Protein AF-A0A7N2N7C1-F1 (afdb_monomer)

Organism: Quercus lobata (NCBI:txid97700)

Radius of gyration: 12.11 Å; Cα contacts (8 Å, |Δi|>4): 135; chains: 1; bounding box: 27×20×37 Å

Sequence (67 aa):
MKPLIAASTFSNSFHLLFANAVDTSLESKCSIPAKELHVGAVSCVDVKDGGAECVIVEGLRSAVVYL

Structure (mmCIF, N/CA/C/O backbone):
data_AF-A0A7N2N7C1-F1
#
_entry.id   AF-A0A7N2N7C1-F1
#
loop_
_atom_site.group_PDB
_atom_site.id
_atom_site.type_symbol
_atom_site.label_atom_id
_atom_site.label_alt_id
_atom_site.label_comp_id
_atom_site.label_asym_id
_atom_site.label_entity_id
_atom_site.label_seq_id
_atom_site.pdbx_PDB_ins_code
_atom_site.Cartn_x
_atom_site.Cartn_y
_atom_site.Cartn_z
_atom_site.occupancy
_atom_site.B_iso_or_equiv
_atom_site.auth_seq_id
_atom_site.auth_comp_id
_atom_site.auth_asym_id
_atom_site.auth_atom_id
_atom_site.pdbx_PDB_model_num
ATOM 1 N N . MET A 1 1 ? -14.273 1.939 13.639 1.00 66.56 1 MET A N 1
ATOM 2 C CA . MET A 1 1 ? -13.653 1.580 12.344 1.00 66.56 1 MET A CA 1
ATOM 3 C C . MET A 1 1 ? -12.252 2.176 12.348 1.00 66.56 1 MET A C 1
ATOM 5 O O . MET A 1 1 ? -12.154 3.354 12.666 1.00 66.56 1 MET A O 1
ATOM 9 N N . LYS A 1 2 ? -11.190 1.396 12.105 1.00 83.44 2 LYS A N 1
ATOM 10 C CA . LYS A 1 2 ? -9.829 1.934 11.924 1.00 83.44 2 LYS A CA 1
ATOM 11 C C . LYS A 1 2 ? -9.629 2.168 10.420 1.00 83.44 2 LYS A C 1
ATOM 13 O O . LYS A 1 2 ? -9.703 1.176 9.693 1.00 83.44 2 LYS A O 1
ATOM 18 N N . PRO A 1 3 ? -9.469 3.413 9.932 1.00 89.38 3 PRO A N 1
ATOM 19 C CA . PRO A 1 3 ? -9.213 3.658 8.516 1.00 89.38 3 PRO A CA 1
ATOM 20 C C . PRO A 1 3 ? -8.018 2.840 8.022 1.00 89.38 3 PRO A C 1
ATOM 22 O O . PRO A 1 3 ? -6.979 2.801 8.684 1.00 89.38 3 PRO A O 1
ATOM 25 N N . LEU A 1 4 ? -8.185 2.178 6.878 1.00 90.94 4 LEU A N 1
ATOM 26 C CA . LEU A 1 4 ? -7.124 1.430 6.218 1.00 90.94 4 LEU A CA 1
ATOM 27 C C . LEU A 1 4 ? -6.446 2.332 5.189 1.00 90.94 4 LEU A C 1
ATOM 29 O O . LEU A 1 4 ? -7.114 2.964 4.374 1.00 90.94 4 LEU A O 1
ATOM 33 N N . ILE A 1 5 ? -5.122 2.356 5.216 1.00 92.19 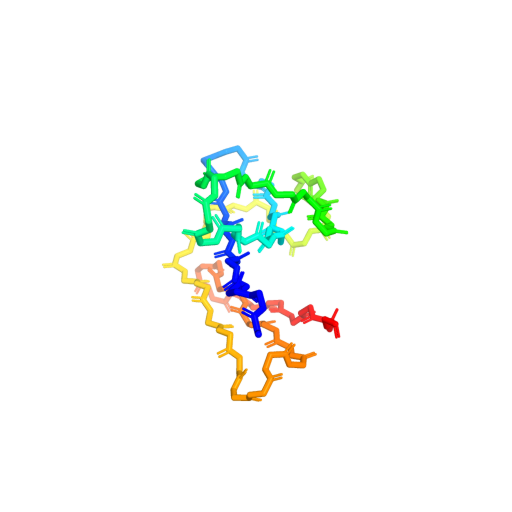5 ILE A N 1
ATOM 34 C CA . ILE A 1 5 ? -4.289 3.045 4.240 1.00 92.19 5 ILE A CA 1
ATOM 35 C C . ILE A 1 5 ? -3.500 1.982 3.486 1.00 92.19 5 ILE A C 1
ATOM 37 O O . ILE A 1 5 ? -2.824 1.154 4.096 1.00 92.19 5 ILE A O 1
ATOM 41 N N . ALA A 1 6 ? -3.576 2.028 2.161 1.00 93.69 6 ALA A N 1
ATOM 42 C CA . ALA A 1 6 ? -2.740 1.248 1.264 1.00 93.69 6 ALA A CA 1
ATOM 43 C C . ALA A 1 6 ? -1.764 2.199 0.570 1.00 93.69 6 ALA A C 1
ATOM 45 O O . ALA A 1 6 ? -2.187 3.180 -0.041 1.00 93.69 6 ALA A O 1
ATOM 46 N N . ALA A 1 7 ? -0.463 1.940 0.687 1.00 92.44 7 ALA A N 1
ATOM 47 C CA . ALA A 1 7 ? 0.563 2.843 0.181 1.00 92.44 7 ALA A CA 1
ATOM 48 C C . ALA A 1 7 ? 1.712 2.081 -0.477 1.00 92.44 7 ALA A C 1
ATOM 50 O O . ALA A 1 7 ? 2.287 1.160 0.101 1.00 92.44 7 ALA A O 1
ATOM 51 N N . SER A 1 8 ? 2.096 2.519 -1.671 1.00 91.81 8 SER A N 1
ATOM 52 C CA . SER A 1 8 ? 3.365 2.154 -2.292 1.00 91.81 8 SER A CA 1
ATOM 53 C C . SER A 1 8 ? 4.423 3.205 -1.986 1.00 91.81 8 SER A C 1
ATOM 55 O O . SER A 1 8 ? 4.149 4.404 -1.969 1.00 91.81 8 SER A O 1
ATOM 57 N N . THR A 1 9 ? 5.655 2.764 -1.797 1.00 90.19 9 THR A N 1
ATOM 58 C CA . THR A 1 9 ? 6.807 3.642 -1.568 1.00 90.19 9 THR A CA 1
ATOM 59 C C . THR A 1 9 ? 7.606 3.850 -2.849 1.00 90.19 9 THR A C 1
ATOM 61 O O . THR A 1 9 ? 7.536 3.049 -3.778 1.00 90.19 9 THR A O 1
ATOM 64 N N . PHE A 1 10 ? 8.442 4.891 -2.870 1.00 84.94 10 PHE A N 1
ATOM 65 C CA . PHE A 1 10 ? 9.396 5.127 -3.960 1.00 84.94 10 PHE A CA 1
ATOM 66 C C . PHE A 1 10 ? 10.392 3.968 -4.156 1.00 84.94 10 PHE A C 1
ATOM 68 O O . PHE A 1 10 ? 10.887 3.751 -5.256 1.00 84.94 10 PHE A O 1
ATOM 75 N N . SER A 1 11 ? 10.677 3.200 -3.100 1.00 87.50 11 SER A N 1
ATOM 76 C CA . SER A 1 11 ? 11.519 2.001 -3.167 1.00 87.50 11 SER A CA 1
ATOM 77 C C . SER A 1 11 ? 10.765 0.746 -3.626 1.00 87.50 11 SER A C 1
ATOM 79 O O . SER A 1 11 ? 11.315 -0.348 -3.525 1.00 87.50 11 SER A O 1
ATOM 81 N N . ASN A 1 12 ? 9.534 0.887 -4.131 1.00 86.19 12 ASN A N 1
ATOM 82 C CA . ASN A 1 12 ? 8.670 -0.192 -4.624 1.00 86.19 12 ASN A CA 1
ATOM 83 C C . ASN A 1 12 ? 8.259 -1.217 -3.552 1.00 86.19 12 ASN A C 1
ATOM 85 O O . ASN A 1 12 ? 7.958 -2.360 -3.870 1.00 86.19 12 ASN A O 1
ATOM 89 N N . SER A 1 13 ? 8.253 -0.840 -2.271 1.00 89.81 13 SER A N 1
ATOM 90 C CA . SER A 1 13 ? 7.592 -1.638 -1.224 1.00 89.81 13 SER A CA 1
ATOM 91 C C . SER A 1 13 ? 6.141 -1.197 -1.039 1.00 89.81 13 SER A C 1
ATOM 93 O O . SER A 1 13 ? 5.830 -0.016 -1.233 1.00 89.81 13 SER A O 1
ATOM 95 N N . PHE A 1 14 ? 5.268 -2.129 -0.656 1.00 91.81 14 PHE A N 1
ATOM 96 C CA . PHE A 1 14 ? 3.842 -1.886 -0.435 1.00 91.81 14 PHE A CA 1
ATOM 97 C C . PHE A 1 14 ? 3.473 -2.099 1.032 1.00 91.81 14 PHE A C 1
ATOM 99 O O . PHE A 1 14 ? 3.864 -3.094 1.633 1.00 91.81 14 PHE A O 1
ATOM 106 N N . HIS A 1 15 ? 2.705 -1.177 1.605 1.00 93.50 15 HIS A N 1
ATOM 107 C CA . HIS A 1 15 ? 2.356 -1.176 3.022 1.00 93.50 15 HIS A CA 1
ATOM 108 C C . HIS A 1 15 ? 0.857 -1.017 3.207 1.00 93.50 15 HIS A C 1
ATOM 110 O O . HIS A 1 15 ? 0.207 -0.210 2.539 1.00 93.50 15 HIS A O 1
ATOM 116 N N . LEU A 1 16 ? 0.339 -1.764 4.173 1.00 93.62 16 LEU A N 1
ATOM 117 C CA . LEU A 1 16 ? -1.018 -1.655 4.674 1.00 93.62 16 LEU A CA 1
ATOM 118 C C . LEU A 1 16 ? -0.949 -1.173 6.113 1.00 93.62 16 LEU A C 1
ATOM 120 O O . LEU A 1 16 ? -0.339 -1.827 6.961 1.00 93.62 16 LEU A O 1
ATOM 124 N N . LEU A 1 17 ? -1.575 -0.034 6.384 1.00 94.31 17 LEU A N 1
ATOM 125 C CA . LEU A 1 17 ? -1.530 0.631 7.678 1.00 94.31 17 LEU A CA 1
ATOM 126 C C . LEU A 1 17 ? -2.946 0.850 8.202 1.00 94.31 17 LEU A C 1
ATOM 128 O O . LEU A 1 17 ? -3.854 1.186 7.443 1.00 94.31 17 LEU A O 1
ATOM 132 N N . PHE A 1 18 ? -3.122 0.722 9.510 1.00 93.56 18 PHE A N 1
ATOM 133 C CA . PHE A 1 18 ? -4.292 1.241 10.199 1.00 93.56 18 PHE A CA 1
ATOM 134 C C . PHE A 1 18 ? -3.971 2.610 10.778 1.00 93.56 18 PHE A C 1
ATOM 136 O O . PHE A 1 18 ? -3.014 2.756 11.536 1.00 93.56 18 PHE A O 1
ATOM 143 N N . ALA A 1 19 ? -4.795 3.601 10.454 1.00 93.25 19 ALA A N 1
ATOM 144 C CA . ALA A 1 19 ? -4.735 4.891 11.118 1.00 93.25 19 ALA A CA 1
ATOM 145 C C . ALA A 1 19 ? -5.572 4.856 12.396 1.00 93.25 19 ALA A C 1
ATOM 147 O O . ALA A 1 19 ? -6.741 4.456 12.389 1.00 93.25 19 ALA A O 1
ATOM 148 N N . ASN A 1 20 ? -4.994 5.315 13.497 1.00 90.38 20 ASN A N 1
ATOM 149 C CA . ASN A 1 20 ? -5.744 5.610 14.700 1.00 90.38 20 ASN 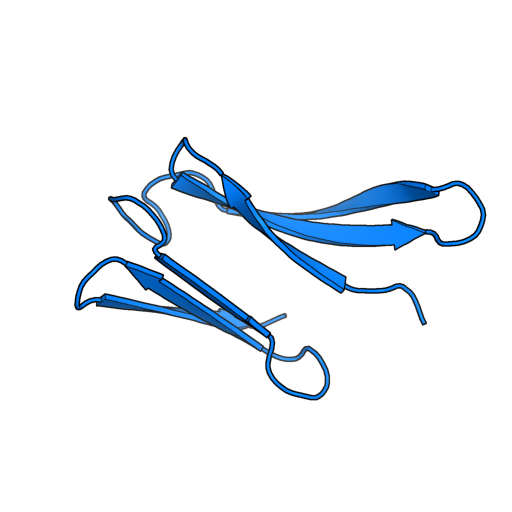A CA 1
ATOM 150 C C . ASN A 1 20 ? -6.145 7.089 14.681 1.00 90.38 20 ASN A C 1
ATOM 152 O O . ASN A 1 20 ? -5.311 7.987 14.762 1.00 90.38 20 ASN A O 1
ATOM 156 N N . ALA A 1 21 ? -7.447 7.348 14.569 1.00 86.44 21 ALA A N 1
ATOM 157 C CA . ALA A 1 21 ? -7.974 8.710 14.510 1.00 86.44 21 ALA A CA 1
ATOM 158 C C . ALA A 1 21 ? -7.872 9.466 15.850 1.00 86.44 21 ALA A C 1
ATOM 160 O O . ALA A 1 21 ? -8.033 10.682 15.863 1.00 86.44 21 ALA A O 1
ATOM 161 N N . VAL A 1 22 ? -7.639 8.765 16.966 1.00 90.62 22 VAL A N 1
ATOM 162 C CA . VAL A 1 22 ? -7.587 9.368 18.307 1.00 90.62 22 VAL A CA 1
ATOM 163 C C . VAL A 1 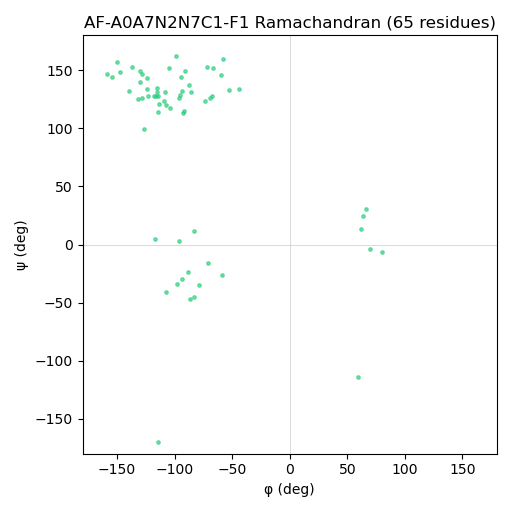22 ? -6.215 9.971 18.591 1.00 90.62 22 VAL A C 1
ATOM 165 O O . VAL A 1 22 ? -6.131 11.089 19.087 1.00 90.62 22 VAL A O 1
ATOM 168 N N . ASP A 1 23 ? -5.148 9.240 18.274 1.00 92.50 23 ASP A N 1
ATOM 169 C CA . ASP A 1 23 ? -3.768 9.628 18.594 1.00 92.50 23 ASP A CA 1
ATOM 170 C C . ASP A 1 23 ? -2.891 9.857 17.354 1.00 92.50 23 ASP A C 1
ATOM 172 O O . ASP A 1 23 ? -1.698 10.122 17.484 1.00 92.50 23 ASP A O 1
ATOM 176 N N . THR A 1 24 ? -3.471 9.789 16.151 1.00 88.19 24 THR A N 1
ATOM 177 C CA . THR A 1 24 ? -2.796 9.962 14.850 1.00 88.19 24 THR A CA 1
ATOM 178 C C . THR A 1 24 ? -1.697 8.939 14.551 1.00 88.19 24 THR A C 1
ATOM 180 O O . THR A 1 24 ? -0.924 9.117 13.609 1.00 88.19 24 THR A O 1
ATOM 183 N N . SER A 1 25 ? -1.625 7.849 15.317 1.00 93.50 25 SER A N 1
ATOM 184 C CA . SER A 1 25 ? -0.654 6.787 15.074 1.00 93.50 25 SER A CA 1
ATOM 185 C C . SER A 1 25 ? -1.002 5.960 13.833 1.00 93.50 25 SER A C 1
ATOM 187 O O . SER A 1 25 ? -2.165 5.834 13.432 1.00 93.50 25 SER A O 1
ATOM 189 N N . LEU A 1 26 ? 0.038 5.396 13.217 1.00 94.00 26 LEU A N 1
ATOM 190 C CA . LEU A 1 26 ? -0.067 4.457 12.106 1.00 94.00 26 LEU A CA 1
ATOM 191 C C . LEU A 1 26 ? 0.456 3.098 12.568 1.00 94.00 26 LEU A C 1
ATOM 193 O O . LEU A 1 26 ? 1.642 2.941 12.856 1.00 94.00 26 LEU A O 1
ATOM 197 N N . GLU A 1 27 ? -0.431 2.113 12.636 1.00 93.88 27 GLU A N 1
ATOM 198 C CA . GLU A 1 27 ? -0.089 0.733 12.969 1.00 93.88 27 GLU A CA 1
ATOM 199 C C . GLU A 1 27 ? 0.109 -0.062 11.677 1.00 93.88 27 GLU A C 1
ATOM 201 O O . GLU A 1 27 ? -0.757 -0.058 10.801 1.00 93.88 27 GLU A O 1
ATOM 206 N N . SER A 1 28 ? 1.232 -0.768 11.544 1.00 92.06 28 SER A N 1
ATOM 207 C CA . SER A 1 28 ? 1.451 -1.633 10.383 1.00 92.06 28 SER A CA 1
ATOM 208 C C . SER A 1 28 ? 0.594 -2.894 10.479 1.00 92.06 28 SER A C 1
ATOM 210 O O . SER A 1 28 ? 0.687 -3.641 11.451 1.00 92.06 28 SER A O 1
ATOM 212 N N . LYS A 1 29 ? -0.231 -3.137 9.456 1.00 91.50 29 LYS A N 1
ATOM 213 C CA . LYS A 1 29 ? -0.970 -4.393 9.269 1.00 91.50 29 LYS A CA 1
ATOM 214 C C . LYS A 1 29 ? -0.111 -5.408 8.522 1.00 91.50 29 LYS A C 1
ATOM 216 O O . LYS A 1 29 ? -0.060 -6.576 8.892 1.00 91.50 29 LYS A O 1
ATOM 221 N N . CYS A 1 30 ? 0.523 -4.964 7.441 1.00 89.50 30 CYS A N 1
ATOM 222 C CA . CYS A 1 30 ? 1.346 -5.789 6.569 1.00 89.50 30 CYS A CA 1
ATOM 223 C C . CYS A 1 30 ? 2.308 -4.896 5.778 1.00 89.50 30 CYS A C 1
ATOM 225 O O . CYS A 1 30 ? 1.969 -3.770 5.411 1.00 89.50 30 CYS A O 1
ATOM 227 N N . SER A 1 31 ? 3.494 -5.423 5.498 1.00 90.69 31 SER A N 1
ATOM 228 C CA . SER A 1 31 ? 4.480 -4.819 4.612 1.00 90.69 31 SER A CA 1
ATOM 229 C C . SER A 1 31 ? 4.961 -5.887 3.644 1.00 90.69 31 SER A C 1
ATOM 231 O O . SER A 1 31 ? 5.386 -6.962 4.070 1.00 90.69 31 SER A O 1
ATOM 233 N N . ILE A 1 32 ? 4.864 -5.592 2.353 1.00 90.19 32 ILE A N 1
ATOM 234 C CA . ILE A 1 32 ? 5.355 -6.434 1.271 1.00 90.19 32 ILE A CA 1
ATOM 235 C C . ILE A 1 32 ? 6.649 -5.796 0.751 1.00 90.19 32 ILE A C 1
ATOM 237 O O . ILE A 1 32 ? 6.621 -4.650 0.274 1.00 90.19 32 ILE A O 1
ATOM 241 N N . PRO A 1 33 ? 7.789 -6.502 0.856 1.00 88.62 33 PRO A N 1
ATOM 242 C CA . PRO A 1 33 ? 9.068 -6.018 0.367 1.00 88.62 33 PRO A CA 1
ATOM 243 C C . PRO A 1 33 ? 9.057 -5.689 -1.125 1.00 88.62 33 PRO A C 1
ATOM 245 O O . PRO A 1 33 ? 8.239 -6.171 -1.913 1.00 88.62 33 PRO A O 1
ATOM 248 N N . ALA A 1 34 ? 10.022 -4.864 -1.523 1.00 85.88 34 ALA A N 1
ATOM 249 C CA . ALA A 1 34 ? 10.182 -4.502 -2.918 1.00 85.88 34 ALA A CA 1
ATOM 250 C C . ALA A 1 34 ? 10.433 -5.724 -3.805 1.00 85.88 34 ALA A C 1
ATOM 252 O O . ALA A 1 34 ? 11.135 -6.651 -3.402 1.00 85.88 34 ALA A O 1
ATOM 253 N N . LYS A 1 35 ? 9.924 -5.678 -5.043 1.00 82.12 35 LYS A N 1
ATOM 254 C CA . LYS A 1 35 ? 10.084 -6.724 -6.074 1.00 82.12 35 LYS A CA 1
ATOM 255 C C . LYS A 1 35 ? 9.333 -8.032 -5.816 1.00 82.12 35 LYS A C 1
ATOM 257 O O . LYS A 1 35 ? 9.340 -8.876 -6.706 1.00 82.12 35 LYS A O 1
ATOM 262 N N . GLU A 1 36 ? 8.663 -8.196 -4.676 1.00 83.19 36 GLU A N 1
ATOM 263 C CA . GLU A 1 36 ? 7.787 -9.355 -4.446 1.00 83.19 36 GLU A CA 1
ATOM 264 C C . GLU A 1 36 ? 6.432 -9.197 -5.141 1.00 83.19 36 GLU A C 1
ATOM 266 O O . GLU A 1 36 ? 5.883 -10.170 -5.650 1.00 83.19 36 GLU A O 1
ATOM 271 N N . LEU A 1 37 ? 5.918 -7.964 -5.208 1.00 80.31 37 LEU A N 1
ATOM 272 C CA . LEU A 1 37 ? 4.618 -7.675 -5.815 1.00 80.31 37 LEU A CA 1
ATOM 273 C C . LEU A 1 37 ? 4.721 -6.958 -7.170 1.00 80.31 37 LEU A C 1
ATOM 275 O O . LEU A 1 37 ? 3.976 -7.254 -8.099 1.00 80.31 37 LEU A O 1
ATOM 279 N N . HIS A 1 38 ? 5.642 -6.004 -7.276 1.00 78.75 38 HIS A N 1
ATOM 280 C CA . HIS A 1 38 ? 5.886 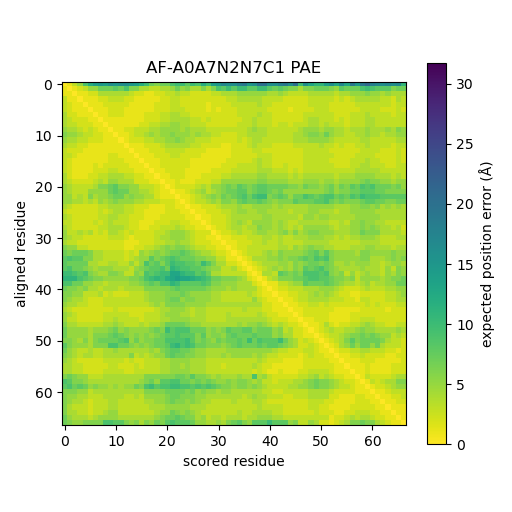-5.185 -8.463 1.00 78.75 38 HIS A CA 1
ATOM 281 C C . HIS A 1 38 ? 7.377 -4.836 -8.534 1.00 78.75 38 HIS A C 1
ATOM 283 O O . HIS A 1 38 ? 8.049 -4.743 -7.504 1.00 78.75 38 HIS A O 1
ATOM 289 N N . VAL A 1 39 ? 7.921 -4.687 -9.742 1.00 77.31 39 VAL A N 1
ATOM 290 C CA . VAL A 1 39 ? 9.371 -4.519 -9.964 1.00 77.31 39 VAL A CA 1
ATOM 291 C C . VAL A 1 39 ? 9.741 -3.044 -10.138 1.00 77.31 39 VAL A C 1
ATOM 293 O O . VAL A 1 39 ? 10.810 -2.619 -9.693 1.00 77.31 39 VAL A O 1
ATOM 296 N N . GLY A 1 40 ? 8.857 -2.265 -10.750 1.00 82.19 40 GLY A N 1
ATOM 297 C CA . GLY A 1 40 ? 8.989 -0.839 -11.039 1.00 82.19 40 GLY A CA 1
ATOM 298 C C . GLY A 1 40 ? 7.992 0.034 -10.277 1.00 82.19 40 GLY A C 1
ATOM 299 O O . GLY A 1 40 ? 7.337 -0.410 -9.341 1.00 82.19 40 GLY A O 1
ATOM 300 N N . ALA A 1 41 ? 7.921 1.311 -10.657 1.00 85.19 41 ALA A N 1
ATOM 301 C CA . ALA A 1 41 ? 7.158 2.309 -9.916 1.00 85.19 41 ALA A CA 1
ATOM 302 C C . ALA A 1 41 ? 5.645 2.053 -9.987 1.00 85.19 41 ALA A C 1
ATOM 304 O O . ALA A 1 41 ? 5.063 1.952 -11.071 1.00 85.19 41 ALA A O 1
ATOM 305 N N . VAL A 1 42 ? 5.003 2.018 -8.819 1.00 90.06 42 VAL A N 1
ATOM 306 C CA . VAL A 1 42 ? 3.543 1.949 -8.724 1.00 90.06 42 VAL A CA 1
ATOM 307 C C . VAL A 1 42 ? 2.942 3.265 -9.192 1.00 90.06 42 VAL A C 1
ATOM 309 O O . VAL A 1 42 ? 3.283 4.342 -8.708 1.00 90.06 42 VAL A O 1
ATOM 312 N N . SER A 1 43 ? 2.025 3.150 -10.142 1.00 90.44 43 SER A N 1
ATOM 313 C CA . SER A 1 43 ? 1.281 4.271 -10.715 1.00 90.44 43 SER A CA 1
ATOM 314 C C . SER A 1 43 ? -0.054 4.515 -10.015 1.00 90.44 43 SER A C 1
ATOM 316 O O . SER A 1 43 ? -0.524 5.649 -9.968 1.00 90.44 43 SER A O 1
ATOM 318 N N . CYS A 1 44 ? -0.668 3.461 -9.470 1.00 91.06 44 CYS A N 1
ATOM 319 C CA . CYS A 1 44 ? -1.967 3.526 -8.815 1.00 91.06 44 CYS A CA 1
ATOM 320 C C . CYS A 1 44 ? -2.108 2.405 -7.779 1.00 91.06 44 CYS A C 1
ATOM 322 O O . CYS A 1 44 ? -1.630 1.286 -7.990 1.00 91.06 44 CYS A O 1
ATOM 324 N N . VAL A 1 45 ? -2.789 2.731 -6.682 1.00 93.31 45 VAL A N 1
ATOM 325 C CA . VAL A 1 45 ? -3.290 1.793 -5.679 1.00 93.31 45 VAL A CA 1
ATOM 326 C 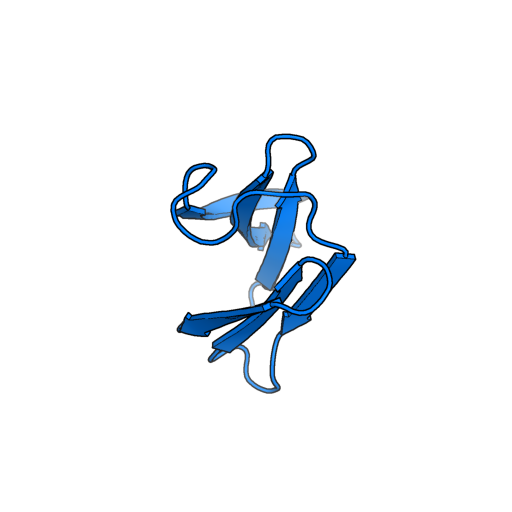C . VAL A 1 45 ? -4.769 2.100 -5.494 1.00 93.31 45 VAL A C 1
ATOM 328 O O . VAL A 1 45 ? -5.114 3.245 -5.204 1.00 93.31 45 VAL A O 1
ATOM 331 N N . ASP A 1 46 ? -5.617 1.090 -5.639 1.00 93.00 46 ASP A N 1
ATOM 332 C CA . ASP A 1 46 ? -7.052 1.189 -5.389 1.00 93.00 46 ASP A CA 1
ATOM 333 C C . ASP A 1 46 ? -7.479 0.132 -4.367 1.00 93.00 46 ASP A C 1
ATOM 335 O O . ASP A 1 46 ? -7.058 -1.024 -4.445 1.00 93.00 46 ASP A O 1
ATOM 339 N N . VAL A 1 47 ? -8.280 0.527 -3.380 1.00 92.06 47 VAL A N 1
ATOM 340 C CA . VAL A 1 47 ? -8.791 -0.372 -2.337 1.00 92.06 47 VAL A CA 1
ATOM 341 C C . VAL A 1 47 ? -10.261 -0.602 -2.618 1.00 92.06 47 VAL A C 1
ATOM 343 O O . VAL A 1 47 ? -11.050 0.339 -2.608 1.00 92.06 47 VAL A O 1
ATOM 346 N N . LYS A 1 48 ? -10.638 -1.860 -2.839 1.00 90.25 48 LYS A N 1
ATOM 347 C CA . LYS A 1 48 ? -12.021 -2.195 -3.157 1.00 90.25 48 LYS A CA 1
ATOM 348 C C . LYS A 1 48 ? -12.938 -1.931 -1.969 1.00 90.25 48 LYS A C 1
ATOM 350 O O . LYS A 1 48 ? -12.535 -2.077 -0.811 1.00 90.25 48 LYS A O 1
ATOM 355 N N . ASP A 1 49 ? -14.197 -1.627 -2.272 1.00 86.06 49 ASP A N 1
ATOM 356 C CA . ASP A 1 49 ? -15.272 -1.513 -1.290 1.00 86.06 49 ASP A CA 1
ATOM 357 C C . ASP A 1 49 ? -15.248 -2.654 -0.265 1.00 86.06 49 ASP A C 1
ATOM 359 O O . ASP A 1 49 ? -15.087 -3.833 -0.591 1.00 86.06 49 ASP A O 1
ATOM 363 N N . GLY A 1 50 ? -15.391 -2.282 1.007 1.00 83.81 50 GLY A N 1
ATOM 364 C CA . GLY A 1 50 ? -15.292 -3.207 2.137 1.00 83.81 50 GLY A CA 1
ATOM 365 C C . GLY A 1 50 ? -13.860 -3.544 2.565 1.00 83.81 50 GLY A C 1
ATOM 366 O O . GLY A 1 50 ? -13.689 -4.176 3.603 1.00 83.81 50 GLY A O 1
ATOM 367 N N . GLY A 1 51 ? -12.837 -3.098 1.827 1.00 81.69 51 GLY A N 1
ATOM 368 C CA . GLY A 1 51 ? -11.432 -3.249 2.203 1.00 81.69 51 GLY A CA 1
ATOM 369 C C . GLY A 1 51 ? -10.949 -4.697 2.217 1.00 81.69 51 GLY A C 1
ATOM 370 O O . GLY A 1 51 ? -10.089 -5.020 3.028 1.00 81.69 51 GLY A O 1
ATOM 371 N N . ALA A 1 52 ? -11.524 -5.555 1.366 1.00 85.00 52 ALA A N 1
ATOM 372 C CA . ALA A 1 52 ? -11.190 -6.980 1.268 1.00 85.00 52 ALA A CA 1
ATOM 373 C C . ALA A 1 52 ? -10.037 -7.272 0.293 1.00 85.00 52 ALA A C 1
ATOM 375 O O . ALA A 1 52 ? -9.369 -8.298 0.399 1.00 85.00 52 ALA A O 1
ATOM 376 N N . GLU A 1 53 ? -9.802 -6.383 -0.668 1.00 89.75 53 GLU A N 1
ATOM 377 C CA . GLU A 1 53 ? -8.693 -6.492 -1.611 1.00 89.75 53 GLU A CA 1
ATOM 378 C C . GLU A 1 53 ? -8.229 -5.109 -2.061 1.00 89.75 53 GLU A C 1
ATOM 380 O O . GLU A 1 53 ? -8.982 -4.131 -2.008 1.00 89.75 53 GLU A O 1
ATOM 385 N N . CYS A 1 54 ? -6.987 -5.033 -2.520 1.00 91.94 54 CYS A N 1
ATOM 386 C CA . CYS A 1 54 ? -6.466 -3.875 -3.222 1.00 91.94 54 CYS A CA 1
ATOM 387 C C . CYS A 1 54 ? -5.826 -4.272 -4.552 1.00 91.94 54 CYS A C 1
ATOM 389 O O . CYS A 1 54 ? -5.247 -5.352 -4.698 1.00 91.94 5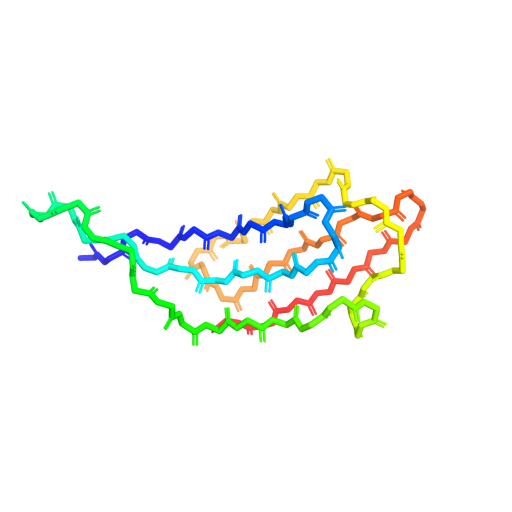4 CYS A O 1
ATOM 391 N N . VAL A 1 55 ? -5.950 -3.374 -5.526 1.00 91.62 55 VAL A N 1
ATOM 392 C CA . VAL A 1 55 ? -5.372 -3.489 -6.862 1.00 91.62 55 VAL A CA 1
ATOM 393 C C . VAL A 1 55 ? -4.229 -2.494 -6.973 1.00 91.62 55 VAL A C 1
ATOM 395 O O . VAL A 1 55 ? -4.367 -1.320 -6.636 1.00 91.62 55 VAL A O 1
ATOM 398 N N . ILE A 1 56 ? -3.084 -2.970 -7.447 1.00 92.38 56 ILE A N 1
ATOM 399 C CA . ILE A 1 56 ? -1.857 -2.187 -7.576 1.00 92.38 56 ILE A CA 1
ATOM 400 C C . ILE A 1 56 ? -1.418 -2.252 -9.033 1.00 92.38 56 ILE A C 1
ATOM 402 O O . ILE A 1 56 ? -1.318 -3.343 -9.591 1.00 92.38 56 ILE A O 1
ATOM 406 N N . VAL A 1 57 ? -1.170 -1.098 -9.655 1.00 91.69 57 VAL A N 1
ATOM 407 C CA . VAL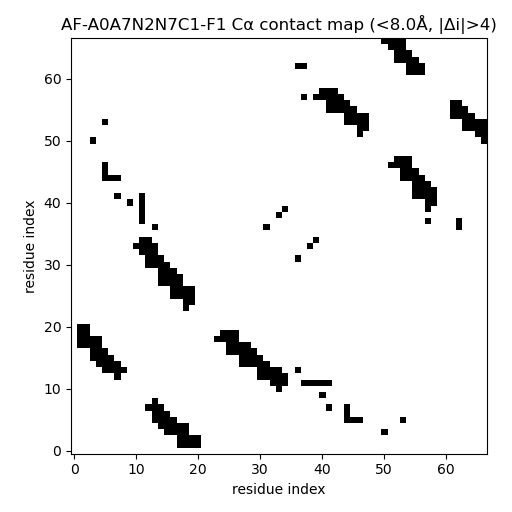 A 1 57 ? -0.855 -0.992 -11.090 1.00 91.69 57 VAL A CA 1
ATOM 408 C C . VAL A 1 57 ? 0.557 -0.446 -11.303 1.00 91.69 57 VAL A C 1
ATOM 410 O O . VAL A 1 57 ? 0.908 0.627 -10.805 1.00 91.69 57 VAL A O 1
ATOM 413 N N . GLU A 1 58 ? 1.348 -1.158 -12.105 1.00 89.88 58 GLU A N 1
ATOM 414 C CA . GLU A 1 58 ? 2.712 -0.816 -12.518 1.00 89.88 58 GLU A CA 1
ATOM 415 C C . GLU A 1 58 ? 2.804 -0.853 -14.054 1.00 89.88 58 GLU A C 1
ATOM 417 O O . GLU A 1 58 ? 2.930 -1.917 -14.668 1.00 89.88 58 GLU A O 1
ATOM 422 N N . GLY A 1 59 ? 2.727 0.310 -14.707 1.00 86.00 59 GLY A N 1
ATOM 423 C CA . GLY A 1 59 ? 2.723 0.378 -16.171 1.00 86.00 59 GLY A CA 1
ATOM 424 C C . GLY A 1 59 ? 1.543 -0.400 -16.773 1.00 86.00 59 GLY A C 1
ATOM 425 O O . GLY A 1 59 ? 0.395 -0.019 -16.584 1.00 86.00 59 GLY A O 1
ATOM 426 N N . LEU A 1 60 ? 1.826 -1.491 -17.498 1.00 86.19 60 LEU A N 1
ATOM 427 C CA . LEU A 1 60 ? 0.814 -2.395 -18.081 1.00 86.19 60 LEU A CA 1
ATOM 428 C C . LEU A 1 60 ? 0.515 -3.629 -17.208 1.00 86.19 60 LEU A C 1
ATOM 430 O O . LEU A 1 60 ? -0.225 -4.518 -17.629 1.00 86.19 60 LEU A O 1
ATOM 434 N N . ARG A 1 61 ? 1.125 -3.730 -16.024 1.00 88.12 61 ARG A N 1
ATOM 435 C CA . ARG A 1 61 ? 0.958 -4.854 -15.096 1.00 88.12 61 ARG A CA 1
ATOM 436 C C . ARG A 1 61 ? 0.072 -4.451 -13.929 1.00 88.12 61 ARG A C 1
ATOM 438 O O . ARG A 1 61 ? 0.047 -3.289 -13.529 1.00 88.12 61 ARG A O 1
ATOM 445 N N . SER A 1 62 ? -0.619 -5.432 -13.362 1.00 90.00 62 SER A N 1
ATOM 446 C CA . SER A 1 62 ? -1.357 -5.265 -12.115 1.00 90.00 62 SER A CA 1
ATOM 447 C C . SER A 1 62 ? -1.146 -6.455 -11.186 1.00 90.00 62 SER A C 1
ATOM 449 O O . SER A 1 62 ? -0.860 -7.566 -11.638 1.00 90.00 62 SER A O 1
ATOM 451 N N . ALA A 1 63 ? -1.274 -6.201 -9.889 1.00 88.69 63 ALA A N 1
ATOM 452 C CA . ALA A 1 63 ? -1.284 -7.201 -8.835 1.00 88.69 63 ALA A CA 1
ATOM 453 C C . ALA A 1 63 ? -2.495 -6.970 -7.925 1.00 88.69 63 ALA A C 1
ATOM 455 O O . ALA A 1 63 ? -2.928 -5.831 -7.739 1.00 88.69 63 ALA A O 1
ATOM 456 N N . VAL A 1 64 ? -3.022 -8.054 -7.357 1.00 90.19 64 VAL A N 1
ATOM 457 C CA . VAL A 1 64 ? -4.115 -8.021 -6.380 1.00 90.19 64 VAL A CA 1
ATOM 458 C C . VAL A 1 64 ? -3.588 -8.547 -5.052 1.00 90.19 64 VAL A C 1
ATOM 460 O O . VAL A 1 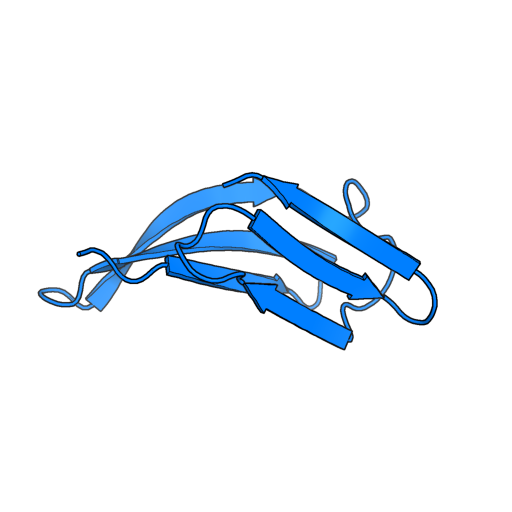64 ? -2.954 -9.602 -5.015 1.00 90.19 64 VAL A O 1
ATOM 463 N N . VAL A 1 65 ? -3.846 -7.818 -3.969 1.00 88.19 65 VAL A N 1
ATOM 464 C CA . VAL A 1 65 ? -3.524 -8.240 -2.601 1.00 88.19 65 VAL A CA 1
ATOM 465 C C . VAL A 1 65 ? -4.822 -8.345 -1.812 1.00 88.19 65 VAL A C 1
ATOM 467 O O . VAL A 1 65 ? -5.607 -7.402 -1.778 1.00 88.19 65 VAL A O 1
ATOM 470 N N . TYR A 1 66 ? -5.036 -9.490 -1.168 1.00 85.56 66 TYR A N 1
ATOM 471 C CA . TYR A 1 66 ? -6.187 -9.736 -0.300 1.00 85.56 66 TYR A CA 1
ATOM 472 C C . TYR A 1 66 ? -5.883 -9.274 1.130 1.00 85.56 66 TYR A C 1
ATOM 474 O O . TYR A 1 66 ? -4.774 -9.483 1.628 1.00 85.56 66 TYR A O 1
ATOM 482 N N . LEU A 1 67 ? -6.855 -8.614 1.761 1.00 83.12 67 LEU A N 1
ATOM 483 C CA . LEU A 1 67 ? -6.711 -7.849 3.002 1.00 83.12 67 LEU A CA 1
ATOM 484 C C . LEU A 1 67 ? -7.383 -8.533 4.192 1.00 83.12 67 LEU A C 1
ATOM 486 O O . LEU A 1 67 ? -8.529 -9.001 4.063 1.00 83.12 67 LEU A O 1
#

pLDDT: mean 88.6, std 4.84, range [66.56, 94.31]

Nearest PDB structures (foldseek):
  5l5g-assembly1_A  TM=7.446E-01  e=1.582E+00  Mus musculus
  3oky-assembly1_A-2  TM=7.463E-01  e=2.204E+00  Mus musculus
  5l5g-assembly2_D  TM=7.446E-01  e=2.750E+00  Mus musculus
  5wlc-assembly1_LH  TM=5.040E-01  e=1.867E+00  Saccharomyces cerevisiae BY4741
  8ptx-assembly1_B  TM=3.800E-01  e=1.340E+00  Homo s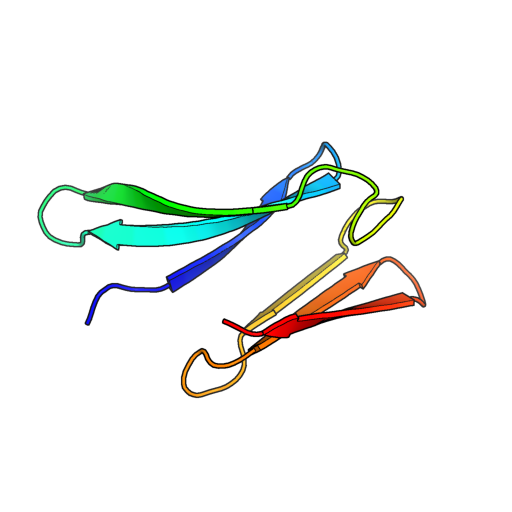apiens

Solvent-accessible surface area (backbone atoms only — not comparable to full-atom values): 4064 Å² total; per-residue (Å²): 136,65,54,77,44,78,45,74,45,97,78,29,27,41,37,33,30,33,40,39,88,87,78,72,45,75,45,80,76,46,75,46,60,52,60,76,76,43,83,57,69,70,76,46,77,47,72,42,88,92,58,49,35,32,43,38,30,37,88,96,44,73,42,78,48,80,95

Mean predicted aligned error: 3.9 Å

Secondary structure (DSSP, 8-state):
---EEEEE-TTS-EEEEEE-TTT--EEEEEEE-TTTS-SS---EEEE-GGGSEEEEEETTEEEEEE-

Foldseek 3Di:
DFDWDWDADQQRKIWIWTADPPPRDTHTPDIGDHPPFDPHDWPDWDADPPRQKIWTDDPPDIGIDGD